Protein AF-A0A949F3R9-F1 (afdb_monomer_lite)

Foldseek 3Di:
DVQLVVLLVLLVCCLVVVDDLVRNLVVLVVLLPDPVSLVPDDPVLSVLSNVVSVCSNVCVVVVNDDDNVVSVVSSCSSVDDPDD

Radius of gyration: 12.09 Å; chains: 1; bounding box: 30×22×28 Å

pLDDT: mean 79.97, std 12.82, range [41.03, 94.25]

Structure (mmCIF, N/CA/C/O backbone):
data_AF-A0A949F3R9-F1
#
_entry.id   AF-A0A949F3R9-F1
#
loop_
_atom_site.group_PDB
_atom_site.id
_atom_site.type_symbol
_atom_site.label_atom_id
_atom_site.label_alt_id
_atom_site.label_comp_id
_atom_site.label_asym_id
_atom_site.label_entity_id
_atom_site.label_seq_id
_atom_site.pdbx_PDB_ins_code
_atom_site.Cartn_x
_atom_site.Cartn_y
_atom_site.Cartn_z
_atom_site.occupancy
_atom_site.B_iso_or_equiv
_atom_site.auth_seq_id
_atom_site.auth_comp_id
_atom_site.auth_asym_id
_atom_site.auth_atom_id
_atom_site.pdbx_PDB_model_num
ATOM 1 N N . MET A 1 1 ? 13.930 -10.689 -7.668 1.00 45.50 1 MET A N 1
ATOM 2 C CA . MET A 1 1 ? 12.759 -9.850 -7.991 1.00 45.50 1 MET A CA 1
ATOM 3 C C . MET A 1 1 ? 11.538 -10.514 -7.388 1.00 45.50 1 MET A C 1
ATOM 5 O O . MET A 1 1 ? 11.077 -11.509 -7.928 1.00 45.50 1 MET A O 1
ATOM 9 N N . LEU A 1 2 ? 11.153 -10.081 -6.188 1.00 53.31 2 LEU A N 1
ATOM 10 C CA . LEU A 1 2 ? 10.079 -10.697 -5.393 1.00 53.31 2 LEU A CA 1
ATOM 11 C C . LEU A 1 2 ? 9.317 -9.665 -4.542 1.00 53.31 2 LEU A C 1
ATOM 13 O O . LEU A 1 2 ? 8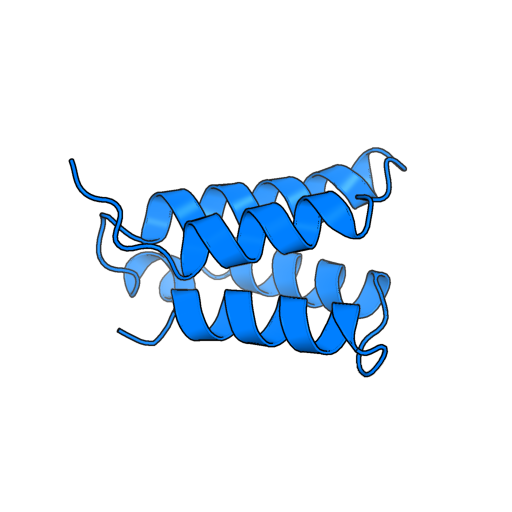.407 -10.031 -3.814 1.00 53.31 2 LEU A O 1
ATOM 17 N N . THR A 1 3 ? 9.684 -8.386 -4.614 1.00 70.19 3 THR A N 1
ATOM 18 C CA . THR A 1 3 ? 9.286 -7.352 -3.654 1.00 70.19 3 THR A CA 1
ATOM 19 C C . THR A 1 3 ? 8.141 -6.475 -4.181 1.00 70.19 3 THR A C 1
ATOM 21 O O . THR A 1 3 ? 7.135 -6.322 -3.486 1.00 70.19 3 THR A O 1
ATOM 24 N N . SER A 1 4 ? 8.193 -5.991 -5.432 1.00 75.12 4 SER A N 1
ATOM 25 C CA . SER A 1 4 ? 7.093 -5.207 -6.036 1.00 75.12 4 SER A CA 1
ATOM 26 C C . SER A 1 4 ? 5.843 -6.056 -6.292 1.00 75.12 4 SER A C 1
ATOM 28 O O . SER A 1 4 ? 4.723 -5.602 -6.049 1.00 75.12 4 SER A O 1
ATOM 30 N N . ASP A 1 5 ? 6.037 -7.321 -6.676 1.00 80.44 5 ASP A N 1
ATOM 31 C CA . ASP A 1 5 ? 4.969 -8.311 -6.856 1.00 80.44 5 ASP A CA 1
ATOM 32 C C . ASP A 1 5 ? 4.179 -8.555 -5.565 1.00 80.44 5 ASP A C 1
ATOM 34 O O . ASP A 1 5 ? 2.964 -8.757 -5.601 1.00 80.44 5 ASP A O 1
ATOM 38 N N . VAL A 1 6 ? 4.856 -8.518 -4.414 1.00 86.62 6 VAL A N 1
ATOM 39 C CA . VAL A 1 6 ? 4.229 -8.715 -3.103 1.00 86.62 6 VAL A CA 1
ATOM 40 C C . VAL A 1 6 ? 3.355 -7.514 -2.737 1.00 86.62 6 VAL A C 1
ATOM 42 O O . VAL A 1 6 ? 2.206 -7.710 -2.338 1.00 86.62 6 VAL A O 1
ATOM 45 N N . VAL A 1 7 ? 3.837 -6.282 -2.944 1.00 87.50 7 VAL A N 1
ATOM 46 C CA . VAL A 1 7 ? 3.032 -5.064 -2.719 1.00 87.50 7 VAL A CA 1
ATOM 47 C C . VAL A 1 7 ? 1.834 -5.024 -3.676 1.00 87.50 7 VAL A C 1
ATOM 49 O O . VAL A 1 7 ? 0.696 -4.843 -3.241 1.00 87.50 7 VAL A O 1
ATOM 52 N N . SER A 1 8 ? 2.064 -5.282 -4.967 1.00 89.44 8 SER A N 1
ATOM 53 C CA . SER A 1 8 ? 1.016 -5.355 -5.996 1.00 89.44 8 SER A CA 1
ATOM 54 C C . SER A 1 8 ? -0.032 -6.426 -5.666 1.00 89.44 8 SER A C 1
ATOM 56 O O . SER A 1 8 ? -1.239 -6.179 -5.749 1.00 89.44 8 SER A O 1
ATOM 58 N N . GLY A 1 9 ? 0.404 -7.608 -5.219 1.00 90.50 9 GLY A N 1
ATOM 59 C CA . GLY A 1 9 ? -0.470 -8.694 -4.777 1.00 90.50 9 GLY A CA 1
ATOM 60 C C . GLY A 1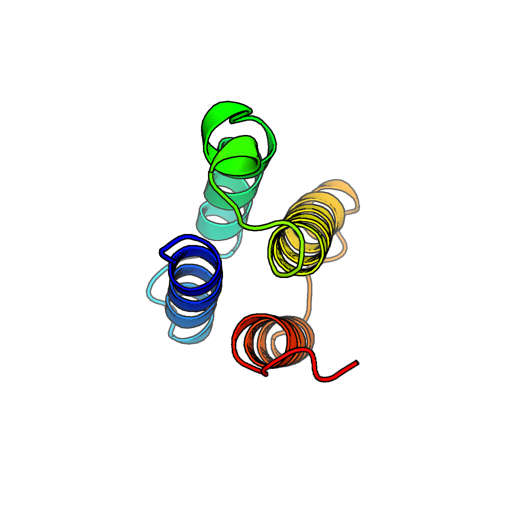 9 ? -1.339 -8.310 -3.580 1.00 90.50 9 GLY A C 1
ATOM 61 O O . GLY A 1 9 ? -2.539 -8.594 -3.583 1.00 90.50 9 GLY A O 1
ATOM 62 N N . MET A 1 10 ? -0.772 -7.615 -2.593 1.00 92.25 10 MET A N 1
ATOM 63 C CA . MET A 1 10 ? -1.512 -7.184 -1.407 1.00 92.25 10 MET A CA 1
ATOM 64 C C . MET A 1 10 ? -2.596 -6.151 -1.746 1.00 92.25 10 MET A C 1
ATOM 66 O O . MET A 1 10 ? -3.737 -6.274 -1.295 1.00 92.25 10 MET A O 1
ATOM 70 N N . ILE A 1 11 ? -2.283 -5.192 -2.623 1.00 91.38 11 ILE A N 1
ATOM 71 C CA . ILE A 1 11 ? -3.260 -4.215 -3.125 1.00 91.38 11 ILE A CA 1
ATOM 72 C C . ILE A 1 11 ? -4.386 -4.918 -3.898 1.00 91.38 11 ILE A C 1
ATOM 74 O O . ILE A 1 11 ? -5.561 -4.600 -3.712 1.00 91.38 11 ILE A O 1
ATOM 78 N N . LYS A 1 12 ? -4.058 -5.917 -4.729 1.00 92.75 12 LYS A N 1
ATOM 79 C CA . LYS A 1 12 ? -5.061 -6.722 -5.449 1.00 92.75 12 LYS A CA 1
ATOM 80 C C . LYS A 1 12 ? -5.994 -7.454 -4.475 1.00 92.75 12 LYS A C 1
ATOM 82 O O . LYS A 1 12 ? -7.204 -7.454 -4.691 1.00 92.75 12 LYS A O 1
ATOM 87 N N . LEU A 1 13 ? -5.475 -8.035 -3.390 1.00 93.69 13 LEU A N 1
ATOM 88 C CA . LEU A 1 13 ? -6.303 -8.689 -2.365 1.00 93.69 13 LEU A CA 1
ATOM 89 C C . LEU A 1 13 ? -7.289 -7.716 -1.702 1.00 93.69 13 LEU A C 1
ATOM 91 O O . LEU A 1 13 ? -8.457 -8.072 -1.530 1.00 93.69 13 LEU A O 1
ATOM 95 N N . TYR A 1 14 ? -6.846 -6.495 -1.397 1.00 92.44 14 TYR A N 1
ATOM 96 C CA . TYR A 1 14 ? -7.717 -5.428 -0.899 1.00 92.44 14 TYR A CA 1
ATOM 97 C C . TYR A 1 14 ? -8.806 -5.049 -1.915 1.00 92.44 14 TYR A C 1
ATOM 99 O O . TYR A 1 14 ? -9.991 -5.071 -1.587 1.00 92.44 14 TYR A O 1
ATOM 107 N N . LEU A 1 15 ? -8.437 -4.791 -3.176 1.00 90.69 15 LEU A N 1
ATOM 108 C CA . LEU A 1 15 ? -9.390 -4.412 -4.231 1.00 90.69 15 LEU A CA 1
ATOM 109 C C . LEU A 1 15 ? -10.459 -5.483 -4.494 1.00 90.69 15 LEU A C 1
ATOM 111 O O . LEU A 1 15 ? -11.581 -5.167 -4.888 1.00 90.69 15 LEU A O 1
ATOM 115 N N . HIS A 1 16 ? -10.124 -6.753 -4.272 1.00 93.38 16 HIS A N 1
ATOM 116 C CA . HIS A 1 16 ? -11.064 -7.867 -4.378 1.00 93.38 16 HIS A CA 1
ATOM 117 C C . HIS A 1 16 ? -11.883 -8.118 -3.097 1.00 93.38 16 HIS A C 1
ATOM 119 O O . HIS A 1 16 ? -12.740 -9.004 -3.094 1.00 93.38 16 HIS A O 1
ATOM 125 N N . GLY A 1 17 ? -11.653 -7.352 -2.027 1.00 90.88 17 GLY A N 1
ATOM 126 C CA . GLY A 1 17 ? -12.357 -7.471 -0.750 1.00 90.88 17 GLY A CA 1
ATOM 127 C C . GLY A 1 17 ? -11.933 -8.676 0.094 1.00 90.88 17 GLY A C 1
ATOM 128 O O . GLY A 1 17 ? -12.658 -9.057 1.010 1.00 90.88 17 GLY A O 1
ATOM 129 N N . TYR A 1 18 ? -10.787 -9.296 -0.212 1.00 94.25 18 TYR A N 1
ATOM 130 C CA . TYR A 1 18 ? -10.222 -10.375 0.610 1.00 94.25 18 TYR A CA 1
ATOM 131 C C . TYR A 1 18 ? -9.518 -9.853 1.861 1.00 94.25 18 TYR A C 1
ATOM 133 O O . TYR A 1 18 ? -9.335 -10.611 2.809 1.00 94.25 18 TYR A O 1
ATOM 141 N N . VAL A 1 19 ? -9.110 -8.586 1.835 1.00 92.94 19 VAL A N 1
ATOM 142 C CA . VAL A 1 19 ? -8.412 -7.895 2.916 1.00 92.94 19 VAL A CA 1
ATOM 143 C C . VAL A 1 19 ? -9.075 -6.532 3.110 1.00 92.94 19 VAL A C 1
ATOM 145 O O . VAL A 1 19 ? -9.443 -5.878 2.132 1.00 92.94 19 VAL A O 1
ATOM 148 N N . SER A 1 20 ? -9.264 -6.116 4.358 1.00 91.44 20 SER A N 1
ATOM 149 C CA . SER A 1 20 ? -9.774 -4.783 4.698 1.00 91.44 20 SER A CA 1
ATOM 150 C C . SER A 1 20 ? -8.716 -3.690 4.507 1.00 91.44 20 SER A C 1
ATOM 152 O O . SER A 1 20 ? -7.525 -3.971 4.386 1.00 91.44 20 SER A O 1
ATOM 154 N N . TYR A 1 21 ? -9.142 -2.425 4.473 1.00 88.00 21 TYR A N 1
ATOM 155 C CA . TYR A 1 21 ? -8.206 -1.302 4.372 1.00 88.00 21 TYR A CA 1
ATOM 156 C C . TYR A 1 21 ? -7.236 -1.280 5.567 1.00 88.00 21 TYR A C 1
ATOM 158 O O . TYR A 1 21 ? -6.027 -1.240 5.365 1.00 88.00 21 TYR A O 1
ATOM 166 N N . ASP A 1 22 ? -7.746 -1.448 6.790 1.00 89.94 22 ASP A N 1
ATOM 167 C CA . ASP A 1 22 ? -6.946 -1.495 8.021 1.00 89.94 22 ASP A CA 1
ATOM 168 C C . ASP A 1 22 ? -5.878 -2.601 7.988 1.00 89.94 22 ASP A C 1
ATOM 170 O O . ASP A 1 22 ? -4.737 -2.396 8.402 1.00 89.94 22 ASP A O 1
ATOM 174 N N . GLU A 1 23 ? -6.223 -3.786 7.473 1.00 93.00 23 GLU A N 1
ATOM 175 C CA . GLU A 1 23 ? -5.274 -4.894 7.317 1.00 93.00 23 GLU A CA 1
ATOM 176 C C . GLU A 1 23 ? -4.195 -4.583 6.270 1.00 93.00 23 GLU A C 1
ATOM 178 O O . GLU A 1 23 ? -3.027 -4.921 6.476 1.00 93.00 23 GLU A O 1
ATOM 183 N N . LEU A 1 24 ? -4.561 -3.918 5.167 1.00 91.75 24 LEU A N 1
ATOM 184 C CA . LEU A 1 24 ? -3.604 -3.455 4.162 1.00 91.75 24 LEU A CA 1
ATOM 185 C C . LEU A 1 24 ? -2.655 -2.400 4.744 1.00 91.75 24 LEU A C 1
ATOM 187 O O . LEU A 1 24 ? -1.446 -2.491 4.528 1.00 91.75 24 LEU A O 1
ATOM 191 N N . VAL A 1 25 ? -3.175 -1.428 5.496 1.00 90.56 25 VAL A N 1
ATOM 192 C CA . VAL A 1 25 ? -2.363 -0.383 6.133 1.00 90.56 25 VAL A CA 1
ATOM 193 C C . VAL A 1 25 ? -1.441 -0.979 7.184 1.00 90.56 25 VAL A C 1
ATOM 195 O O . VAL A 1 25 ? -0.248 -0.689 7.173 1.00 90.56 25 VAL A O 1
ATOM 198 N N . GLY A 1 26 ? -1.953 -1.842 8.065 1.00 90.81 26 GLY A N 1
ATOM 199 C CA . GLY A 1 26 ? -1.139 -2.496 9.089 1.00 90.81 26 GLY A CA 1
ATOM 200 C C . GLY A 1 26 ? 0.005 -3.304 8.479 1.00 90.81 26 GLY A C 1
ATOM 201 O O . GLY A 1 26 ? 1.139 -3.239 8.955 1.00 90.81 26 GLY A O 1
ATOM 202 N N . TRP A 1 27 ? -0.271 -4.000 7.375 1.00 92.00 27 TRP A N 1
ATOM 203 C CA . TRP A 1 27 ? 0.754 -4.687 6.597 1.00 92.00 27 TRP A CA 1
ATOM 204 C C . TRP A 1 27 ? 1.757 -3.715 5.956 1.00 92.00 27 TRP A C 1
ATOM 206 O O . TRP A 1 27 ? 2.962 -3.954 6.015 1.00 92.00 27 TRP A O 1
ATOM 216 N N . ALA A 1 28 ? 1.288 -2.607 5.378 1.00 89.00 28 ALA A N 1
ATOM 217 C CA . ALA A 1 28 ? 2.158 -1.608 4.765 1.00 89.00 28 ALA A CA 1
ATOM 218 C C . ALA A 1 28 ? 3.083 -0.938 5.794 1.00 89.00 28 ALA A C 1
ATOM 220 O O . ALA A 1 28 ? 4.262 -0.757 5.506 1.00 89.00 28 ALA A O 1
ATOM 221 N N . VAL A 1 29 ? 2.587 -0.633 7.002 1.00 88.38 29 VAL A N 1
ATOM 222 C CA . VAL A 1 29 ? 3.400 -0.113 8.116 1.00 88.38 29 VAL A CA 1
ATOM 223 C C . VAL A 1 29 ? 4.478 -1.119 8.514 1.00 88.38 29 VAL A C 1
ATOM 225 O O . VAL A 1 29 ? 5.643 -0.738 8.597 1.00 88.38 29 VAL A O 1
ATOM 228 N N . ASP A 1 30 ? 4.112 -2.391 8.716 1.00 88.62 30 ASP A N 1
ATOM 229 C CA . ASP A 1 30 ? 5.059 -3.464 9.057 1.00 88.62 30 ASP A CA 1
ATOM 230 C C . ASP A 1 30 ? 6.215 -3.513 8.048 1.00 88.62 30 ASP A C 1
ATOM 232 O O . ASP A 1 30 ? 7.380 -3.401 8.432 1.00 88.62 30 ASP A O 1
ATOM 236 N N . LYS A 1 31 ? 5.891 -3.548 6.749 1.00 84.31 31 LYS A N 1
ATOM 237 C CA . LYS A 1 31 ? 6.887 -3.588 5.667 1.00 84.31 31 LYS A CA 1
ATOM 238 C C . LYS A 1 31 ? 7.678 -2.306 5.484 1.00 84.31 31 LYS A C 1
ATOM 240 O O . LYS A 1 31 ? 8.845 -2.378 5.123 1.00 84.31 31 LYS A O 1
ATOM 245 N N . PHE A 1 32 ? 7.088 -1.148 5.759 1.00 77.69 32 PHE A N 1
ATOM 246 C CA . PHE A 1 32 ? 7.798 0.128 5.700 1.00 77.69 32 PHE A CA 1
ATOM 247 C C . PHE A 1 32 ? 8.823 0.275 6.836 1.00 77.69 32 PHE A C 1
ATOM 249 O O . PHE A 1 32 ? 9.833 0.957 6.680 1.00 77.69 32 PHE A O 1
ATOM 256 N N . THR A 1 33 ? 8.580 -0.365 7.984 1.00 79.31 33 THR A N 1
ATOM 257 C CA . THR A 1 33 ? 9.513 -0.364 9.124 1.00 79.31 33 THR A CA 1
ATOM 258 C C . THR A 1 33 ? 10.572 -1.468 9.071 1.00 79.31 33 THR A C 1
ATOM 260 O O . THR A 1 33 ? 11.528 -1.430 9.849 1.00 79.31 33 THR A O 1
ATOM 263 N N . ASP A 1 34 ? 10.419 -2.433 8.165 1.00 79.81 34 ASP A N 1
ATOM 264 C CA . ASP A 1 34 ? 11.339 -3.551 7.976 1.00 79.81 34 ASP A CA 1
ATOM 265 C C . ASP A 1 34 ? 12.496 -3.152 7.044 1.00 79.81 34 ASP A C 1
ATOM 267 O O . ASP A 1 34 ? 12.368 -3.105 5.821 1.00 79.81 34 ASP A O 1
ATOM 271 N N . VAL A 1 35 ? 13.644 -2.831 7.644 1.00 66.19 35 VAL A N 1
ATOM 272 C CA . VAL A 1 35 ? 14.841 -2.349 6.934 1.00 66.19 35 VAL A CA 1
ATOM 273 C C . VAL A 1 35 ? 15.443 -3.428 6.022 1.00 66.19 35 VAL A C 1
ATOM 275 O O . VAL A 1 35 ? 15.988 -3.093 4.974 1.00 66.19 35 VAL A O 1
ATOM 278 N N . GLU A 1 36 ? 15.302 -4.713 6.362 1.00 68.19 36 GLU A N 1
ATOM 279 C CA . GLU A 1 36 ? 15.792 -5.815 5.516 1.00 68.19 36 GLU A CA 1
ATOM 280 C C . GLU A 1 36 ? 14.913 -5.981 4.269 1.00 68.19 36 GLU A C 1
ATOM 282 O O . GLU A 1 36 ? 15.421 -6.182 3.167 1.00 68.19 36 GLU A O 1
ATOM 287 N N . TYR A 1 37 ? 13.594 -5.808 4.417 1.00 67.06 37 TYR A N 1
ATOM 288 C CA . TYR A 1 37 ? 12.643 -5.843 3.298 1.00 67.06 37 TYR A CA 1
ATOM 289 C C . TYR A 1 37 ? 12.922 -4.756 2.249 1.00 67.06 37 TYR A C 1
ATOM 291 O O . TYR A 1 37 ? 12.667 -4.935 1.059 1.00 67.06 37 TYR A O 1
ATOM 299 N N . ILE A 1 38 ? 13.458 -3.632 2.707 1.00 62.34 38 ILE A N 1
ATOM 300 C CA . ILE A 1 38 ? 13.829 -2.471 1.908 1.00 62.34 38 ILE A CA 1
ATOM 301 C C . ILE A 1 38 ? 15.132 -2.715 1.136 1.00 62.34 38 ILE A C 1
ATOM 303 O O . ILE A 1 38 ? 15.170 -2.471 -0.071 1.00 62.34 38 ILE A O 1
ATOM 307 N N . GLU A 1 39 ? 16.172 -3.216 1.812 1.00 62.97 39 GLU A N 1
ATOM 308 C CA . GLU A 1 39 ? 17.506 -3.434 1.230 1.00 62.97 39 GLU A CA 1
ATOM 309 C C . GLU A 1 39 ? 17.520 -4.534 0.152 1.00 62.97 39 GLU A C 1
ATOM 311 O O . GLU A 1 39 ? 18.339 -4.484 -0.765 1.00 62.97 39 GLU A O 1
ATOM 316 N N . ASP A 1 40 ? 16.584 -5.487 0.208 1.00 62.06 40 ASP A N 1
ATOM 317 C CA . ASP A 1 40 ? 16.435 -6.571 -0.778 1.00 62.06 40 ASP A CA 1
ATOM 318 C C . ASP A 1 40 ? 15.749 -6.139 -2.095 1.00 62.06 40 ASP A C 1
ATOM 320 O O . ASP A 1 40 ? 15.563 -6.944 -3.022 1.00 62.06 40 ASP A O 1
ATOM 324 N N . THR A 1 41 ? 15.357 -4.869 -2.207 1.00 61.19 41 THR A N 1
ATOM 325 C CA . THR A 1 41 ? 14.691 -4.321 -3.392 1.00 61.19 41 THR A CA 1
ATOM 326 C C . THR A 1 41 ? 15.722 -3.685 -4.326 1.00 61.19 41 THR A C 1
ATOM 328 O O . THR A 1 41 ? 16.404 -2.746 -3.940 1.00 61.19 41 THR A O 1
ATOM 331 N N . ASP A 1 42 ? 15.828 -4.178 -5.564 1.00 61.53 42 ASP A N 1
ATOM 332 C CA . ASP A 1 42 ? 16.672 -3.570 -6.608 1.00 61.53 42 ASP A CA 1
ATOM 333 C C . ASP A 1 42 ? 16.303 -2.079 -6.793 1.00 61.53 42 ASP A C 1
ATOM 335 O O . ASP A 1 42 ? 15.110 -1.744 -6.796 1.00 61.53 42 ASP A O 1
ATOM 339 N N . AS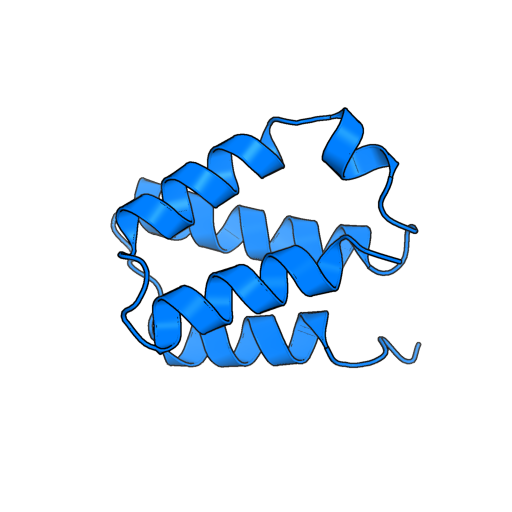P A 1 43 ? 17.308 -1.202 -6.918 1.00 60.94 43 ASP A N 1
ATOM 340 C CA . ASP A 1 43 ? 17.207 0.262 -6.724 1.00 60.94 43 ASP A CA 1
ATOM 341 C C . ASP A 1 43 ? 16.102 0.932 -7.570 1.00 60.94 43 ASP A C 1
ATOM 343 O O . ASP A 1 43 ? 15.520 1.935 -7.171 1.00 60.94 43 ASP A O 1
ATOM 347 N N . GLU A 1 44 ? 15.763 0.383 -8.739 1.00 60.97 44 GLU A N 1
ATOM 348 C CA . GLU A 1 44 ? 14.751 0.971 -9.632 1.00 60.97 44 GLU A CA 1
ATOM 349 C C . GLU A 1 44 ? 13.299 0.655 -9.233 1.00 60.97 44 GLU A C 1
ATOM 351 O O . GLU A 1 44 ? 12.369 1.325 -9.685 1.00 60.97 44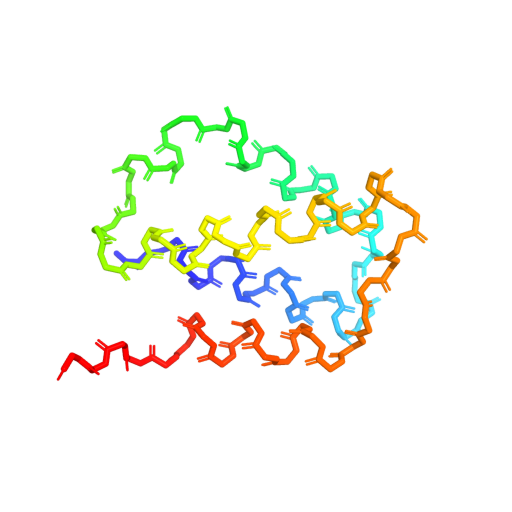 GLU A O 1
ATOM 356 N N . HIS A 1 45 ? 13.059 -0.393 -8.443 1.00 63.97 45 HIS A N 1
ATOM 357 C CA . HIS A 1 45 ? 11.711 -0.778 -7.986 1.00 63.97 45 HIS A CA 1
ATOM 358 C C . HIS A 1 45 ? 11.491 -0.462 -6.504 1.00 63.97 45 HIS A C 1
ATOM 360 O O . HIS A 1 45 ? 10.339 -0.409 -6.060 1.00 63.97 45 HIS A O 1
ATOM 366 N N . SER A 1 46 ? 12.575 -0.204 -5.767 1.00 71.44 46 SER A N 1
ATOM 367 C CA . SER A 1 46 ? 12.551 0.247 -4.378 1.00 71.44 46 SER A CA 1
ATOM 368 C C . SER A 1 46 ? 11.805 1.572 -4.241 1.00 71.44 46 SER A C 1
ATOM 370 O O . SER A 1 46 ? 10.834 1.627 -3.490 1.00 71.44 46 SER A O 1
ATOM 372 N N . ASP A 1 47 ? 12.136 2.589 -5.039 1.00 77.56 47 ASP A N 1
ATOM 373 C CA . ASP A 1 47 ? 11.518 3.921 -4.962 1.00 77.56 47 ASP A CA 1
ATOM 374 C C . ASP A 1 47 ? 9.999 3.891 -5.190 1.00 77.56 47 ASP A C 1
ATOM 376 O O . ASP A 1 47 ? 9.228 4.502 -4.445 1.00 77.56 47 ASP A O 1
ATOM 380 N N . ALA A 1 48 ? 9.542 3.151 -6.205 1.00 79.75 48 ALA A N 1
ATOM 381 C CA . ALA A 1 48 ? 8.118 3.028 -6.507 1.00 79.75 48 ALA A CA 1
ATOM 382 C C . ALA A 1 48 ? 7.364 2.278 -5.399 1.00 79.75 48 ALA A C 1
ATOM 384 O O . ALA A 1 48 ? 6.267 2.689 -5.020 1.00 79.75 48 ALA A O 1
ATOM 385 N N . MET A 1 49 ? 7.951 1.207 -4.857 1.00 82.38 49 MET A N 1
ATOM 386 C CA . MET A 1 49 ? 7.392 0.503 -3.703 1.00 82.38 49 MET A CA 1
ATOM 387 C C . MET A 1 49 ? 7.306 1.395 -2.474 1.00 82.38 49 MET A C 1
ATOM 389 O O . MET A 1 49 ? 6.266 1.434 -1.821 1.00 82.38 49 MET A O 1
ATOM 393 N N . PHE A 1 50 ? 8.391 2.096 -2.162 1.00 83.75 50 PHE A N 1
ATOM 394 C CA . PHE A 1 50 ? 8.475 2.977 -1.011 1.00 83.75 50 PHE A CA 1
ATOM 395 C C . PHE A 1 50 ? 7.431 4.074 -1.055 1.00 83.75 50 PHE A C 1
ATOM 397 O O . PHE A 1 50 ? 6.746 4.306 -0.061 1.00 83.75 50 PHE A O 1
ATOM 404 N N . ASP A 1 51 ? 7.288 4.722 -2.206 1.00 86.19 51 ASP A N 1
ATOM 405 C CA . ASP A 1 51 ? 6.297 5.770 -2.384 1.00 86.19 51 ASP A CA 1
ATOM 406 C C . ASP A 1 51 ? 4.871 5.218 -2.236 1.00 86.19 51 ASP A C 1
ATOM 408 O O . ASP A 1 51 ? 4.052 5.802 -1.530 1.00 86.19 51 ASP A O 1
ATOM 412 N N . VAL A 1 52 ? 4.580 4.042 -2.804 1.00 88.81 52 VAL A N 1
ATOM 413 C CA . VAL A 1 52 ? 3.268 3.393 -2.637 1.00 88.81 52 VAL A CA 1
ATOM 414 C C . VAL A 1 52 ? 2.993 3.042 -1.170 1.00 88.81 52 VAL A C 1
ATOM 416 O O . VAL A 1 52 ? 1.925 3.372 -0.656 1.00 88.81 52 VAL A O 1
ATOM 419 N N . LEU A 1 53 ? 3.942 2.416 -0.468 1.00 88.88 53 LEU A N 1
ATOM 420 C CA . LEU A 1 53 ? 3.794 2.088 0.955 1.00 88.88 53 LEU A CA 1
ATOM 421 C C . LEU A 1 53 ? 3.633 3.356 1.809 1.00 88.88 53 LEU A C 1
ATOM 423 O O . LEU A 1 53 ? 2.786 3.402 2.703 1.00 88.88 53 LEU A O 1
ATOM 427 N N . SER A 1 54 ? 4.388 4.414 1.507 1.00 88.19 54 SER A N 1
ATOM 428 C CA . SER A 1 54 ? 4.278 5.704 2.192 1.00 88.19 54 SER A CA 1
ATOM 429 C C . SER A 1 54 ? 2.905 6.346 1.987 1.00 88.19 54 SER A C 1
ATOM 431 O O . SER A 1 54 ? 2.318 6.840 2.948 1.00 88.19 54 SER A O 1
ATOM 433 N N . GLN A 1 55 ? 2.346 6.297 0.777 1.00 89.75 55 GLN A N 1
ATOM 434 C CA . GLN A 1 55 ? 1.020 6.855 0.504 1.00 89.75 55 GLN A CA 1
ATOM 435 C C . GLN A 1 55 ? -0.095 6.069 1.197 1.00 89.75 55 GLN A C 1
ATOM 437 O O . GLN A 1 55 ? -0.985 6.681 1.783 1.00 89.75 55 GLN A O 1
ATOM 442 N N . ILE A 1 56 ? -0.022 4.732 1.201 1.00 88.44 56 ILE A N 1
ATOM 443 C CA . ILE A 1 56 ? -0.987 3.878 1.916 1.00 88.44 56 ILE A CA 1
ATOM 444 C C . ILE A 1 56 ? -0.972 4.189 3.417 1.00 88.44 56 ILE A C 1
ATOM 446 O O . ILE A 1 56 ? -2.023 4.351 4.032 1.00 88.44 56 ILE A O 1
ATOM 450 N N . THR A 1 57 ? 0.219 4.303 4.006 1.00 86.25 57 THR A N 1
ATOM 451 C CA . THR A 1 57 ? 0.359 4.587 5.442 1.00 86.25 57 THR A CA 1
ATOM 452 C C . THR A 1 57 ? -0.047 6.017 5.803 1.00 86.25 57 THR A C 1
ATOM 454 O O . THR A 1 57 ? -0.717 6.224 6.813 1.00 86.25 57 THR A O 1
ATOM 457 N N . THR A 1 58 ? 0.295 7.002 4.972 1.00 84.25 58 THR A N 1
ATOM 458 C CA . THR A 1 58 ? -0.048 8.415 5.209 1.00 84.25 58 THR A CA 1
ATOM 459 C C . THR A 1 58 ? -1.542 8.677 5.037 1.00 84.25 58 THR A C 1
ATOM 461 O O . THR A 1 58 ? -2.114 9.408 5.841 1.00 84.2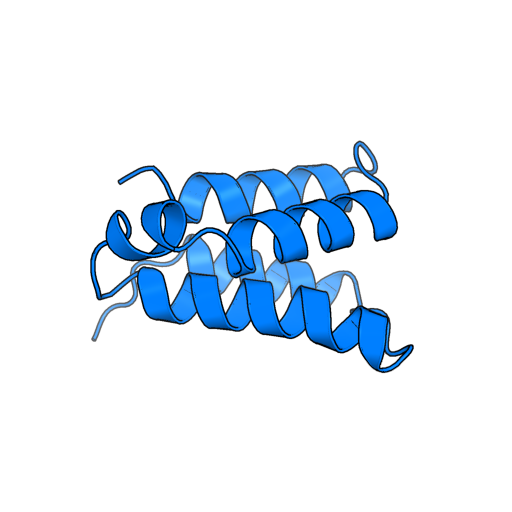5 58 THR A O 1
ATOM 464 N N . GLY A 1 59 ? -2.190 8.045 4.049 1.00 76.62 59 GLY A N 1
ATOM 465 C CA . GLY A 1 59 ? -3.633 8.174 3.830 1.00 76.62 59 GLY A CA 1
ATOM 466 C C . GLY A 1 59 ? -4.452 7.793 5.065 1.00 76.62 59 GLY A C 1
ATOM 467 O O . GLY A 1 59 ? -5.390 8.497 5.415 1.00 76.62 59 GLY A O 1
ATOM 468 N N . GLU A 1 60 ? -4.046 6.745 5.790 1.00 76.62 60 GLU A N 1
ATOM 469 C CA . GLU A 1 60 ? -4.678 6.389 7.070 1.00 76.62 60 GLU A CA 1
ATOM 470 C C . GLU A 1 60 ? -4.389 7.409 8.180 1.00 76.62 60 GLU A C 1
ATOM 472 O O . GLU A 1 60 ? -5.296 7.845 8.885 1.00 76.62 60 GLU A O 1
ATOM 477 N N . ILE A 1 61 ? -3.125 7.817 8.345 1.00 76.38 61 ILE A N 1
ATOM 478 C CA . ILE A 1 61 ? -2.714 8.746 9.416 1.00 76.38 61 ILE A CA 1
ATOM 479 C C . ILE A 1 61 ? -3.443 10.092 9.299 1.00 76.38 61 ILE A C 1
ATOM 481 O O . ILE A 1 61 ? -3.755 10.719 10.315 1.00 76.38 61 ILE A O 1
ATOM 485 N N . GLU A 1 62 ? -3.700 10.539 8.072 1.00 80.88 62 GLU A N 1
ATOM 486 C CA . GLU A 1 62 ? -4.373 11.805 7.780 1.00 80.88 62 GLU A CA 1
ATOM 487 C C . GLU A 1 62 ? -5.909 11.692 7.698 1.00 80.88 62 GLU A C 1
ATOM 489 O O . GLU A 1 62 ? -6.555 12.692 7.384 1.00 80.88 62 GLU A O 1
ATOM 494 N N . ASP A 1 63 ? -6.502 10.523 7.992 1.00 77.31 63 ASP A N 1
ATOM 495 C CA . ASP A 1 63 ? -7.943 10.233 7.804 1.00 77.31 63 ASP A CA 1
ATOM 496 C C . ASP A 1 63 ? -8.414 10.524 6.361 1.00 77.31 63 ASP A C 1
ATOM 498 O O . ASP A 1 63 ? -9.554 10.908 6.090 1.00 77.31 63 ASP A O 1
ATOM 502 N N . ASN A 1 64 ? -7.493 10.369 5.408 1.00 80.69 64 ASN A N 1
ATOM 503 C CA . ASN A 1 64 ? -7.703 10.558 3.983 1.00 80.69 64 ASN A CA 1
ATOM 504 C C . ASN A 1 64 ? -7.597 9.202 3.283 1.00 80.69 64 ASN A C 1
ATOM 506 O O . ASN A 1 64 ? -6.612 8.902 2.602 1.00 80.69 64 ASN A O 1
ATOM 510 N N . HIS A 1 65 ? -8.617 8.369 3.500 1.00 81.81 65 HIS A N 1
ATOM 511 C CA . HIS A 1 65 ? -8.725 7.070 2.850 1.00 81.81 65 HIS A CA 1
ATOM 512 C C . HIS A 1 65 ? -8.545 7.200 1.339 1.00 81.81 65 HIS A C 1
ATOM 514 O O . HIS A 1 65 ? -9.283 7.925 0.671 1.00 81.81 65 HIS A O 1
ATOM 520 N N . LEU A 1 66 ? -7.574 6.454 0.817 1.00 85.88 66 LEU A N 1
ATOM 521 C CA . LEU A 1 66 ? -7.30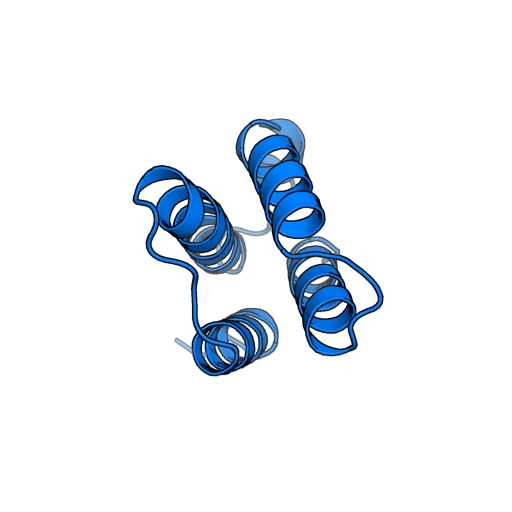8 6.396 -0.611 1.00 85.88 66 LEU A CA 1
ATOM 522 C C . LEU A 1 66 ? -8.503 5.796 -1.352 1.00 85.88 66 LEU A C 1
ATOM 524 O O . LEU A 1 66 ? -9.108 4.812 -0.910 1.00 85.88 66 LEU A O 1
ATOM 528 N N . ASP A 1 67 ? -8.819 6.367 -2.509 1.00 85.75 67 ASP A N 1
ATOM 529 C CA . ASP A 1 67 ? -9.890 5.867 -3.350 1.00 85.75 67 ASP A CA 1
ATOM 530 C C . ASP A 1 67 ? -9.432 4.595 -4.089 1.00 85.75 67 ASP A C 1
ATOM 532 O O . ASP A 1 67 ? -8.256 4.442 -4.430 1.00 85.75 67 ASP A O 1
ATOM 536 N N . PRO A 1 68 ? -10.352 3.686 -4.466 1.00 81.38 68 PRO A N 1
ATOM 537 C CA . PRO A 1 68 ? -10.022 2.495 -5.258 1.00 81.38 68 PRO A CA 1
ATOM 538 C C . PRO A 1 68 ? -9.226 2.777 -6.548 1.00 81.38 68 PRO A C 1
ATOM 540 O O . PRO A 1 68 ? -8.494 1.912 -7.031 1.00 81.38 68 PRO A O 1
ATOM 543 N N . ASN A 1 69 ? -9.355 3.982 -7.113 1.00 85.69 69 ASN A N 1
ATOM 544 C CA . ASN A 1 69 ? -8.593 4.405 -8.288 1.00 85.69 69 ASN A CA 1
ATOM 545 C C . ASN A 1 69 ? -7.106 4.641 -7.977 1.00 85.69 69 ASN A C 1
ATOM 547 O O . ASN A 1 69 ? -6.267 4.321 -8.821 1.00 85.69 69 ASN A O 1
ATOM 551 N N . ASP A 1 70 ? -6.764 5.135 -6.785 1.00 88.50 70 ASP A N 1
ATOM 552 C CA . ASP A 1 70 ? -5.373 5.352 -6.367 1.00 88.50 70 ASP A CA 1
ATOM 553 C C . ASP A 1 70 ? -4.622 4.018 -6.315 1.00 88.50 70 ASP A C 1
ATOM 555 O O . ASP A 1 70 ? -3.526 3.873 -6.857 1.00 88.50 70 ASP A O 1
ATOM 559 N N . PHE A 1 71 ? -5.284 2.983 -5.802 1.00 87.75 71 PHE A N 1
ATOM 560 C CA . PHE A 1 71 ? -4.762 1.619 -5.781 1.00 87.75 71 PHE A CA 1
ATOM 561 C C . PHE A 1 71 ? -4.535 1.029 -7.178 1.00 87.75 71 PHE A C 1
ATOM 563 O O . PHE A 1 71 ? -3.541 0.335 -7.406 1.00 87.75 71 PHE A O 1
ATOM 570 N N . ALA A 1 72 ? -5.408 1.326 -8.145 1.00 86.69 72 ALA A N 1
ATOM 571 C CA . ALA A 1 72 ? -5.186 0.931 -9.536 1.00 86.69 72 ALA A CA 1
ATOM 572 C C . ALA A 1 72 ? -3.973 1.658 -10.149 1.00 86.69 72 ALA A C 1
ATOM 574 O O . ALA A 1 72 ? -3.203 1.056 -10.905 1.00 86.69 72 ALA A O 1
ATOM 575 N N . HIS A 1 73 ? -3.760 2.932 -9.802 1.00 88.12 73 HIS A N 1
ATOM 576 C CA . HIS A 1 73 ? -2.555 3.669 -10.186 1.00 88.12 73 HIS A CA 1
ATOM 577 C C . HIS A 1 73 ? -1.293 3.072 -9.557 1.00 88.12 73 HIS A C 1
ATOM 579 O O . HIS A 1 73 ? -0.282 2.950 -10.250 1.00 88.12 73 HIS A O 1
ATOM 585 N N . PHE A 1 74 ? -1.349 2.636 -8.299 1.00 89.44 74 PHE A N 1
ATOM 586 C CA . PHE A 1 74 ? -0.226 1.973 -7.635 1.00 89.44 74 PHE A CA 1
ATOM 587 C C . PHE A 1 74 ? 0.152 0.662 -8.315 1.00 89.44 74 PHE A C 1
ATOM 589 O O . PHE A 1 74 ? 1.321 0.474 -8.636 1.00 89.44 74 PHE A O 1
ATOM 596 N N . ILE A 1 75 ? -0.822 -0.202 -8.624 1.00 87.56 75 ILE A N 1
ATOM 597 C CA . ILE A 1 75 ? -0.563 -1.452 -9.357 1.00 87.56 75 ILE A CA 1
ATOM 598 C C . ILE A 1 75 ? 0.125 -1.157 -10.689 1.00 87.56 75 ILE A C 1
ATOM 600 O O . ILE A 1 75 ? 1.126 -1.783 -11.006 1.00 87.56 75 ILE A O 1
ATOM 604 N N . ASN A 1 76 ? -0.353 -0.169 -11.450 1.00 85.75 76 ASN A N 1
ATOM 605 C CA . ASN A 1 76 ? 0.283 0.186 -12.719 1.00 85.75 76 ASN A CA 1
ATOM 606 C C . ASN A 1 76 ? 1.721 0.688 -12.539 1.00 85.75 76 ASN A C 1
ATOM 608 O O . ASN A 1 76 ? 2.561 0.403 -13.381 1.00 85.75 76 ASN A O 1
ATOM 612 N N . ARG A 1 77 ? 2.024 1.419 -11.462 1.00 84.06 77 ARG A N 1
ATOM 613 C CA . ARG A 1 77 ? 3.389 1.884 -11.165 1.00 84.06 77 ARG A CA 1
ATOM 614 C C . ARG A 1 77 ? 4.323 0.756 -10.729 1.00 84.06 77 ARG A C 1
ATOM 616 O O . ARG A 1 77 ? 5.519 0.847 -10.987 1.00 84.06 77 ARG A O 1
ATOM 623 N N . LEU A 1 78 ? 3.787 -0.268 -10.068 1.00 82.19 78 LEU A N 1
ATOM 624 C CA . LEU A 1 78 ? 4.542 -1.429 -9.595 1.00 82.19 78 LEU A CA 1
ATOM 625 C C . LEU A 1 78 ? 4.740 -2.485 -10.692 1.00 82.19 78 LEU A C 1
ATOM 627 O O . LEU A 1 78 ? 5.796 -3.109 -10.744 1.00 82.19 78 LEU A O 1
ATOM 631 N N . ASP A 1 79 ? 3.739 -2.672 -11.559 1.00 77.62 79 ASP A N 1
ATOM 632 C CA . ASP A 1 79 ? 3.725 -3.696 -12.613 1.00 77.62 79 ASP A CA 1
ATOM 633 C C . ASP A 1 79 ? 4.294 -3.169 -13.953 1.00 77.62 79 ASP A C 1
ATOM 635 O O . ASP A 1 79 ? 4.653 -3.962 -14.828 1.00 77.62 79 ASP A O 1
ATOM 639 N N . ALA A 1 80 ? 4.365 -1.845 -14.161 1.00 68.31 80 ALA A N 1
ATOM 640 C CA . ALA A 1 80 ? 4.972 -1.282 -15.366 1.00 68.31 80 ALA A CA 1
ATOM 641 C C . ALA A 1 80 ? 6.506 -1.328 -15.276 1.00 68.31 80 ALA A C 1
ATOM 643 O O . ALA A 1 80 ? 7.072 -0.869 -14.282 1.00 68.31 80 ALA A O 1
ATOM 644 N N . PRO A 1 81 ? 7.205 -1.774 -16.338 1.00 55.41 81 PRO A N 1
ATOM 645 C CA . PRO A 1 81 ? 8.632 -1.527 -16.450 1.00 55.41 81 PRO A CA 1
ATOM 646 C C . PRO A 1 81 ? 8.836 -0.009 -16.462 1.00 55.41 81 PRO A C 1
ATOM 648 O O . PRO A 1 81 ? 8.312 0.677 -17.345 1.00 55.41 81 PRO A O 1
ATOM 651 N N . GLN A 1 82 ? 9.560 0.510 -15.470 1.00 52.75 82 GLN A N 1
ATOM 652 C CA . GLN A 1 82 ? 9.961 1.913 -15.386 1.00 52.75 82 GLN A CA 1
ATOM 653 C C . GLN A 1 82 ? 10.988 2.177 -16.501 1.00 52.75 82 GLN A C 1
ATOM 655 O O . GLN A 1 82 ? 12.192 2.190 -16.274 1.00 52.75 82 GLN A O 1
ATOM 660 N N . PHE A 1 83 ? 10.529 2.278 -17.751 1.00 42.34 83 PHE A N 1
ATOM 661 C CA . PHE A 1 83 ? 11.395 2.639 -18.866 1.00 42.34 83 PHE A CA 1
ATOM 662 C C . PHE A 1 83 ? 11.833 4.094 -18.680 1.00 42.34 83 PHE A C 1
ATOM 664 O O . PHE A 1 83 ? 11.010 5.009 -18.746 1.00 42.34 83 PHE A O 1
ATOM 671 N N . THR A 1 84 ? 13.126 4.255 -18.409 1.00 41.03 84 THR A N 1
ATOM 672 C CA . THR A 1 84 ? 13.866 5.520 -18.371 1.00 41.03 84 THR A CA 1
ATOM 673 C C . THR A 1 84 ? 13.972 6.185 -19.740 1.00 41.03 84 THR A C 1
ATOM 675 O O . THR A 1 84 ? 13.967 5.473 -20.775 1.00 41.03 84 THR A O 1
#

Secondary structure (DSSP, 8-state):
--SHHHHHHHHHHHHTTSS-HHHHHHHHHHHHH-HHHHHTS-HHHHHHHHHHHHHHHHHHHTT-PPPHHHHHHHHHHHHS----

Sequence (84 aa):
MLTSDVVSGMIKLYLHGYVSYDELVGWAVDKFTDVEYIEDTDDEHSDAMFDVLSQITTGEIEDNHLDPNDFAHFINRLDAPQFT